Protein AF-A0AAW0IYK3-F1 (afdb_monomer_lite)

pLDDT: mean 97.3, std 1.27, range [91.81, 98.56]

Foldseek 3Di:
DDFQDAALFFFQWAQDPPDPPRDTDTDADPNHGGGHDADPPGGHHRHRDYDDDD

Structure (mmCIF, N/CA/C/O backbone):
data_AF-A0AAW0IYK3-F1
#
_entry.id   AF-A0AAW0IYK3-F1
#
loop_
_atom_site.group_PDB
_atom_site.id
_atom_site.type_symbol
_atom_site.label_atom_id
_atom_site.label_alt_id
_atom_site.label_comp_id
_atom_site.label_asym_id
_atom_site.label_entity_id
_atom_site.label_seq_id
_atom_site.pdbx_PDB_ins_code
_atom_site.Cartn_x
_atom_site.Cartn_y
_atom_site.Cartn_z
_atom_site.occupancy
_atom_site.B_iso_or_equiv
_atom_site.auth_seq_id
_atom_site.auth_comp_id
_atom_site.auth_asym_id
_atom_site.auth_atom_id
_atom_site.pdbx_PDB_model_num
ATOM 1 N N . MET A 1 1 ? -7.643 -12.684 0.172 1.00 93.75 1 MET A N 1
ATOM 2 C CA . MET A 1 1 ? -6.586 -11.657 0.078 1.00 93.75 1 MET A CA 1
ATOM 3 C C . MET A 1 1 ? -7.233 -10.375 -0.413 1.00 93.75 1 MET A C 1
ATOM 5 O O . MET A 1 1 ? -7.920 -10.421 -1.427 1.00 93.75 1 MET A O 1
ATOM 9 N N . VAL A 1 2 ? -7.064 -9.279 0.318 1.00 97.56 2 VAL A N 1
ATOM 10 C CA . VAL A 1 2 ? -7.446 -7.928 -0.104 1.00 97.56 2 VAL A CA 1
ATOM 11 C C . VAL A 1 2 ? -6.270 -7.363 -0.890 1.00 97.56 2 VAL A C 1
ATOM 13 O O . VAL A 1 2 ? -5.164 -7.286 -0.363 1.00 97.56 2 VAL A O 1
ATOM 16 N N . VAL A 1 3 ? -6.481 -7.041 -2.165 1.00 98.19 3 VAL A N 1
ATOM 17 C CA . VAL A 1 3 ? -5.433 -6.465 -3.017 1.00 98.19 3 VAL A CA 1
ATOM 18 C C . VAL A 1 3 ? -5.383 -4.962 -2.777 1.00 98.19 3 VAL A C 1
ATOM 20 O O . VAL A 1 3 ? -6.387 -4.279 -2.955 1.00 98.19 3 VAL A O 1
ATOM 23 N N . GLU A 1 4 ? -4.212 -4.458 -2.404 1.00 98.56 4 GLU A N 1
ATOM 24 C CA . GLU A 1 4 ? -3.974 -3.032 -2.172 1.00 98.56 4 GLU A CA 1
ATOM 25 C C . GLU A 1 4 ? -3.330 -2.390 -3.404 1.00 98.56 4 GLU A C 1
ATOM 27 O O . GLU A 1 4 ? -3.742 -1.318 -3.843 1.00 98.56 4 GLU A O 1
ATOM 32 N N . ILE A 1 5 ? -2.337 -3.061 -3.997 1.00 98.38 5 ILE A N 1
ATOM 33 C CA . ILE A 1 5 ? -1.507 -2.501 -5.064 1.00 98.38 5 ILE A CA 1
ATOM 34 C C . ILE A 1 5 ? -1.492 -3.455 -6.264 1.00 98.38 5 ILE A C 1
ATOM 36 O O . ILE A 1 5 ? -0.971 -4.573 -6.166 1.00 98.38 5 ILE A O 1
ATOM 40 N N . PRO A 1 6 ? -2.035 -3.039 -7.422 1.00 98.56 6 PRO A N 1
ATOM 41 C CA . PRO A 1 6 ? -1.971 -3.837 -8.639 1.00 98.56 6 PRO A CA 1
ATOM 42 C C . PRO A 1 6 ? -0.536 -4.009 -9.144 1.00 98.56 6 PRO A C 1
ATOM 44 O O . PRO A 1 6 ? 0.303 -3.107 -9.023 1.00 98.56 6 PRO A O 1
ATOM 47 N N . ARG A 1 7 ? -0.264 -5.143 -9.795 1.00 98.19 7 ARG A N 1
ATOM 48 C CA . ARG A 1 7 ? 1.030 -5.404 -10.435 1.00 98.19 7 ARG A CA 1
ATOM 49 C C . ARG A 1 7 ? 1.439 -4.271 -11.390 1.00 98.19 7 ARG A C 1
ATOM 51 O O . ARG A 1 7 ? 0.633 -3.765 -12.166 1.00 98.19 7 ARG A O 1
ATOM 58 N N . TRP A 1 8 ? 2.726 -3.935 -11.364 1.00 97.81 8 TRP A N 1
ATOM 59 C CA . TRP A 1 8 ? 3.407 -2.904 -12.153 1.00 97.81 8 TRP A CA 1
ATOM 60 C C . TRP A 1 8 ? 2.931 -1.469 -11.912 1.00 97.81 8 TRP A C 1
ATOM 62 O O . TRP A 1 8 ? 3.156 -0.593 -12.755 1.00 97.81 8 TRP A O 1
ATOM 72 N N . THR A 1 9 ? 2.316 -1.218 -10.755 1.00 98.19 9 THR A N 1
ATOM 73 C CA . THR A 1 9 ? 1.977 0.127 -10.277 1.00 98.19 9 THR A CA 1
ATOM 74 C C . THR A 1 9 ? 2.926 0.574 -9.159 1.00 98.19 9 THR A C 1
ATOM 76 O O . THR A 1 9 ? 3.599 -0.243 -8.525 1.00 98.19 9 THR A O 1
ATOM 79 N N . ASN A 1 10 ? 3.030 1.892 -8.956 1.00 98.19 10 ASN A N 1
ATOM 80 C CA . ASN A 1 10 ? 3.991 2.512 -8.035 1.00 98.19 10 ASN A CA 1
ATOM 81 C C . ASN A 1 10 ? 3.337 3.190 -6.826 1.00 98.19 10 ASN A C 1
ATOM 83 O O . ASN A 1 10 ? 4.035 3.470 -5.852 1.00 98.19 10 ASN A O 1
ATOM 87 N N . ALA A 1 11 ? 2.041 3.505 -6.890 1.00 98.25 11 ALA A N 1
ATOM 88 C CA . ALA A 1 11 ? 1.336 4.151 -5.789 1.00 98.25 11 ALA A CA 1
ATOM 89 C C . ALA A 1 11 ? 1.296 3.194 -4.594 1.00 98.25 11 ALA A C 1
ATOM 91 O O . ALA A 1 11 ? 0.817 2.066 -4.718 1.00 98.25 11 ALA A O 1
ATOM 92 N N . LYS A 1 12 ? 1.829 3.628 -3.447 1.00 98.19 12 LYS A N 1
ATOM 93 C CA . LYS A 1 12 ? 1.790 2.815 -2.232 1.00 98.19 12 LYS A CA 1
ATOM 94 C C . LYS A 1 12 ? 0.418 2.970 -1.584 1.00 98.19 12 LYS A C 1
ATOM 96 O O . LYS A 1 12 ? 0.209 3.903 -0.817 1.00 98.19 12 LYS A O 1
ATOM 101 N N . MET A 1 13 ? -0.499 2.087 -1.953 1.00 98.31 13 MET A N 1
ATOM 102 C CA . MET A 1 13 ? -1.810 1.954 -1.322 1.00 98.31 13 MET A CA 1
ATOM 103 C C . MET A 1 13 ? -1.708 1.004 -0.130 1.00 98.31 13 MET A C 1
ATOM 105 O O . MET A 1 13 ? -0.980 0.016 -0.206 1.00 98.31 13 MET A O 1
ATOM 109 N N 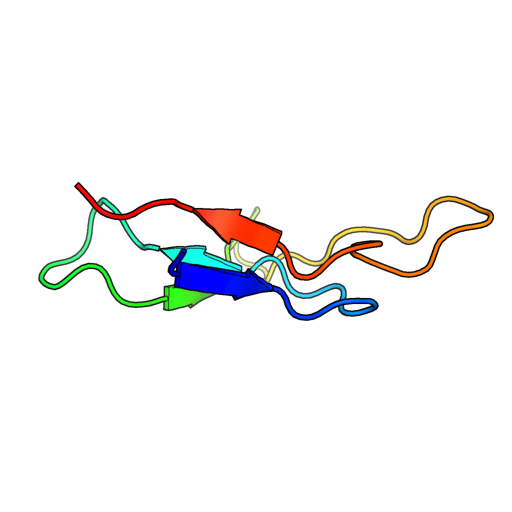. GLU A 1 14 ? -2.434 1.291 0.942 1.00 97.69 14 GLU A N 1
ATOM 110 C CA . GLU A 1 14 ? -2.498 0.441 2.131 1.00 97.69 14 GLU A CA 1
ATOM 111 C C . GLU A 1 14 ? -3.851 0.576 2.835 1.00 97.69 14 GLU A C 1
ATOM 113 O O . GLU A 1 14 ? -4.522 1.609 2.736 1.00 97.69 14 GLU A O 1
ATOM 118 N N . ILE A 1 15 ? -4.258 -0.479 3.536 1.00 98.19 15 ILE A N 1
ATOM 119 C CA . ILE A 1 15 ? -5.391 -0.457 4.460 1.00 98.19 15 ILE A CA 1
ATOM 120 C C . ILE A 1 15 ? -5.065 0.497 5.622 1.00 98.19 15 ILE A C 1
ATOM 122 O O . ILE A 1 15 ? -4.090 0.300 6.348 1.00 98.19 15 ILE A O 1
ATOM 126 N N . ALA A 1 16 ? -5.893 1.522 5.829 1.00 97.69 16 ALA A N 1
ATOM 127 C CA . ALA A 1 16 ? -5.720 2.479 6.917 1.00 97.69 16 ALA A CA 1
ATOM 128 C C . ALA A 1 16 ? -6.127 1.858 8.264 1.00 97.69 16 ALA A C 1
ATOM 130 O O . ALA A 1 16 ? -7.306 1.794 8.606 1.00 97.69 16 ALA A O 1
ATOM 131 N N . THR A 1 17 ? -5.161 1.401 9.058 1.00 95.69 17 THR A N 1
ATOM 132 C CA . THR A 1 17 ? -5.417 0.757 10.362 1.00 95.69 17 THR A CA 1
ATOM 133 C C . THR A 1 17 ? -5.939 1.719 11.432 1.00 95.69 17 THR A C 1
ATOM 135 O O . THR A 1 17 ? -6.604 1.286 12.368 1.00 95.69 17 THR A O 1
ATOM 138 N N . GLU A 1 18 ? -5.663 3.015 11.284 1.00 96.06 18 GLU A N 1
ATOM 139 C CA . GLU A 1 18 ? -6.008 4.067 12.252 1.00 96.06 18 GLU A CA 1
ATOM 140 C C . GLU A 1 18 ? -7.358 4.747 11.967 1.00 96.06 18 GLU A C 1
ATOM 142 O O . GLU A 1 18 ? -7.838 5.536 12.780 1.00 96.06 1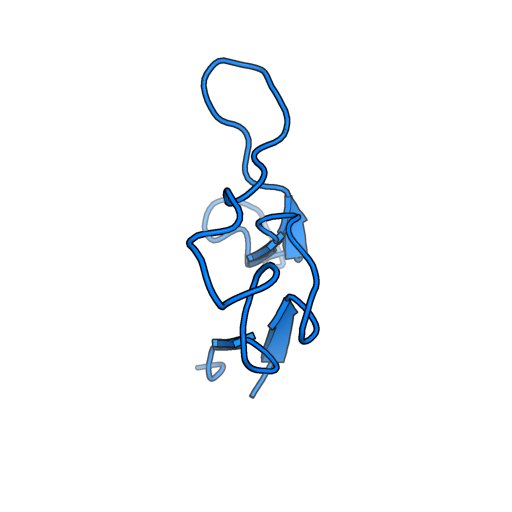8 GLU A O 1
ATOM 147 N N . GLU A 1 19 ? -7.986 4.457 10.823 1.00 95.69 19 GLU A N 1
ATOM 148 C CA . GLU A 1 19 ? -9.265 5.047 10.423 1.00 95.69 19 GLU A CA 1
ATOM 149 C C . GLU A 1 19 ? -10.420 4.046 10.574 1.00 95.69 19 GLU A C 1
ATOM 151 O O . GLU A 1 19 ? -10.250 2.848 10.312 1.00 95.69 19 GLU A O 1
ATOM 156 N N . PRO A 1 20 ? -11.622 4.511 10.965 1.00 97.44 20 PRO A N 1
ATOM 157 C CA . PRO A 1 20 ? -12.788 3.645 11.046 1.00 97.44 20 PRO A CA 1
ATOM 158 C C . PRO A 1 20 ? -13.096 3.027 9.679 1.00 97.44 20 PRO A C 1
ATOM 160 O O . PRO A 1 20 ? -13.005 3.693 8.650 1.00 97.44 20 PRO A O 1
ATOM 163 N N . LEU A 1 21 ? -13.495 1.750 9.687 1.00 96.81 21 LEU A N 1
ATOM 164 C CA . LEU A 1 21 ? -13.798 0.944 8.492 1.00 96.81 21 LEU A CA 1
ATOM 165 C C . LEU A 1 21 ? -12.593 0.637 7.587 1.00 96.81 21 LEU A C 1
ATOM 167 O O . LEU A 1 21 ? -12.780 0.056 6.521 1.00 96.81 21 LEU A O 1
ATOM 171 N N . ASN A 1 22 ? -11.379 0.986 8.017 1.00 97.81 22 ASN A N 1
ATOM 172 C CA . ASN A 1 22 ? -10.120 0.625 7.373 1.00 97.81 22 ASN A CA 1
ATOM 173 C C . ASN A 1 22 ? -10.101 0.819 5.840 1.00 97.81 22 ASN A C 1
ATOM 175 O O . ASN A 1 22 ? -9.852 -0.139 5.098 1.00 97.81 22 ASN A O 1
ATOM 179 N N . PRO A 1 23 ? -10.371 2.039 5.332 1.00 98.06 23 PRO A N 1
ATOM 180 C CA . PRO A 1 23 ? -10.346 2.297 3.899 1.00 98.06 23 PRO A CA 1
ATOM 181 C C . PRO A 1 23 ? -8.942 2.074 3.324 1.00 98.06 23 PRO A C 1
ATOM 183 O O . PRO A 1 23 ? -7.933 2.326 3.982 1.00 98.06 23 PRO A O 1
ATOM 186 N N . ILE A 1 24 ? -8.866 1.648 2.063 1.00 98.06 24 ILE A N 1
ATOM 187 C CA . ILE A 1 24 ? -7.596 1.610 1.331 1.00 98.06 24 ILE A CA 1
ATOM 188 C C . ILE A 1 24 ? -7.274 3.033 0.871 1.00 98.06 24 ILE A C 1
ATOM 190 O O . ILE A 1 24 ? -8.024 3.616 0.083 1.00 98.06 24 ILE A O 1
ATOM 194 N N . LYS A 1 25 ? -6.153 3.587 1.334 1.00 97.31 25 LYS A N 1
ATOM 195 C CA . LYS A 1 25 ? -5.693 4.934 0.968 1.00 97.31 25 LYS A CA 1
ATOM 196 C C . LYS A 1 25 ? -4.219 4.935 0.581 1.00 97.31 25 LYS A C 1
ATOM 198 O O . LYS A 1 25 ? -3.484 3.998 0.877 1.00 97.31 25 LYS A O 1
ATOM 203 N N . GLN A 1 26 ? -3.785 5.984 -0.111 1.00 97.88 26 GLN A N 1
ATOM 204 C CA . GLN A 1 26 ? -2.375 6.135 -0.455 1.00 97.88 26 GLN A CA 1
ATOM 205 C C . GLN A 1 26 ? -1.576 6.631 0.757 1.00 97.88 26 GLN A C 1
ATOM 207 O O . GLN A 1 26 ? -1.971 7.600 1.406 1.00 97.88 26 GLN A O 1
ATOM 212 N N . ASP A 1 27 ? -0.432 5.997 1.018 1.00 97.38 27 ASP A N 1
ATOM 213 C CA . ASP A 1 27 ? 0.523 6.411 2.049 1.00 97.38 27 ASP A CA 1
ATOM 214 C C . ASP A 1 27 ? 1.054 7.827 1.747 1.00 97.38 27 ASP A C 1
ATOM 216 O O . ASP A 1 27 ? 1.355 8.182 0.596 1.00 97.38 27 ASP A O 1
ATOM 220 N N . VAL A 1 28 ? 1.194 8.640 2.792 1.00 96.94 28 VAL A N 1
ATOM 221 C CA . VAL A 1 28 ? 1.704 10.010 2.725 1.00 96.94 28 VAL A CA 1
ATOM 222 C C . VAL A 1 28 ? 3.000 10.083 3.514 1.00 96.94 28 VAL A C 1
ATOM 224 O O . VAL A 1 28 ? 3.022 9.953 4.735 1.00 96.94 28 VAL A O 1
ATOM 227 N N . LYS A 1 29 ? 4.100 10.383 2.821 1.00 95.50 29 LYS A N 1
ATOM 228 C CA . LYS A 1 29 ? 5.412 10.580 3.442 1.00 95.50 29 LYS A CA 1
ATOM 229 C C . LYS A 1 29 ? 5.849 12.026 3.262 1.00 95.50 29 LYS A C 1
ATOM 231 O O . LYS A 1 29 ? 5.899 12.528 2.142 1.00 95.50 29 LYS A O 1
ATOM 236 N N . SER A 1 30 ? 6.170 12.698 4.367 1.00 95.06 30 SER A N 1
ATOM 237 C CA . SER A 1 30 ? 6.607 14.105 4.361 1.00 95.06 30 SER A CA 1
ATOM 238 C C . SER A 1 30 ? 5.606 15.044 3.664 1.00 95.06 30 SER A C 1
ATOM 240 O O . SER A 1 30 ? 5.994 15.917 2.891 1.00 95.06 30 SER A O 1
ATOM 242 N N . GLY A 1 31 ? 4.306 14.822 3.897 1.00 95.25 31 GLY A N 1
ATOM 243 C CA . GLY A 1 31 ? 3.219 15.625 3.324 1.00 95.25 31 GLY A CA 1
ATOM 244 C C . GLY A 1 31 ? 2.964 15.406 1.828 1.00 95.25 31 GLY A C 1
ATOM 245 O O 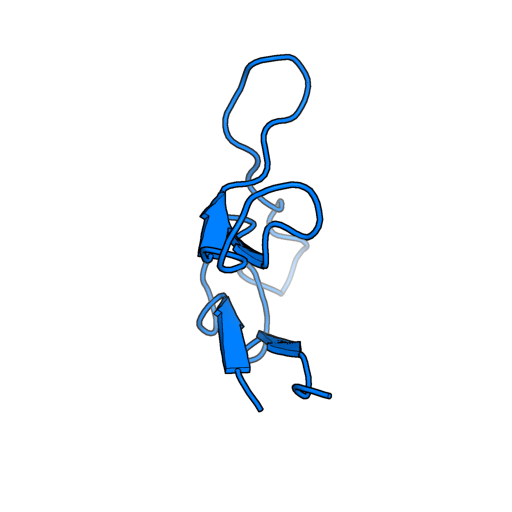. GLY A 1 31 ? 2.158 16.123 1.243 1.00 95.25 31 GLY A O 1
ATOM 246 N N . LYS A 1 32 ? 3.633 14.436 1.190 1.00 96.50 32 LYS A N 1
ATOM 247 C CA . LYS A 1 32 ? 3.452 14.101 -0.229 1.00 96.50 32 LYS A CA 1
ATOM 248 C C . LYS A 1 32 ? 3.003 12.653 -0.396 1.00 96.50 32 LYS A C 1
ATOM 250 O O . LYS A 1 32 ? 3.404 11.778 0.371 1.00 96.50 32 LYS A O 1
ATOM 255 N N . LEU A 1 33 ? 2.205 12.408 -1.434 1.00 97.44 33 LEU A N 1
ATOM 256 C CA . LEU A 1 33 ? 1.796 11.063 -1.835 1.00 97.44 33 LEU A CA 1
ATOM 257 C C . LEU A 1 33 ? 3.030 10.206 -2.127 1.00 97.44 33 LEU A C 1
ATOM 259 O O . LEU A 1 33 ? 3.929 10.616 -2.871 1.00 97.44 33 LEU A O 1
ATOM 263 N N . ARG A 1 34 ? 3.085 9.016 -1.529 1.00 98.00 34 ARG A N 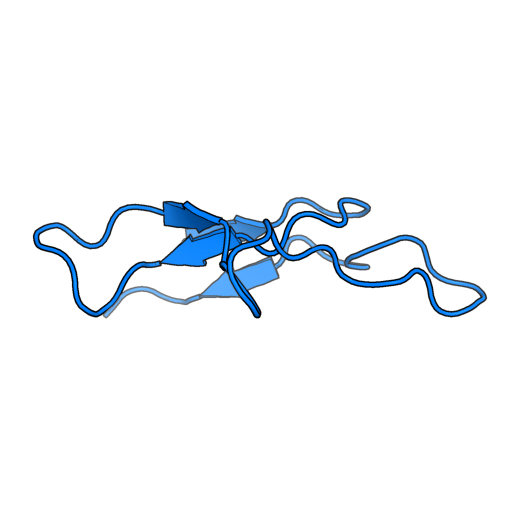1
ATOM 264 C CA . ARG A 1 34 ? 4.234 8.126 -1.655 1.00 98.00 34 ARG A CA 1
ATOM 265 C C . ARG A 1 34 ? 4.116 7.242 -2.891 1.00 98.00 34 ARG A C 1
ATOM 267 O O . ARG A 1 34 ? 3.112 6.561 -3.112 1.00 98.00 34 ARG A O 1
ATOM 274 N N . PHE A 1 35 ? 5.208 7.198 -3.646 1.00 97.88 35 PHE A N 1
ATOM 275 C CA . PHE A 1 35 ? 5.407 6.290 -4.767 1.00 97.88 35 PHE A CA 1
ATOM 276 C C . PHE A 1 35 ? 6.667 5.462 -4.535 1.00 97.88 35 PHE A C 1
ATOM 278 O O . PHE A 1 35 ? 7.686 5.979 -4.070 1.00 97.88 35 PHE A O 1
ATOM 285 N N . ILE A 1 36 ? 6.596 4.171 -4.839 1.00 97.12 36 ILE A N 1
ATOM 286 C CA . ILE A 1 36 ? 7.750 3.276 -4.771 1.00 97.12 36 ILE A CA 1
ATOM 287 C C . ILE A 1 36 ? 8.609 3.482 -6.024 1.00 97.12 36 ILE A C 1
ATOM 289 O O . ILE A 1 36 ? 8.057 3.517 -7.129 1.00 97.12 36 ILE A O 1
ATOM 293 N N . PRO A 1 37 ? 9.939 3.636 -5.883 1.00 97.12 37 PRO A N 1
ATOM 294 C CA . PRO A 1 37 ? 10.826 3.780 -7.028 1.00 97.12 37 PRO A CA 1
ATOM 295 C C . PRO A 1 37 ? 10.893 2.487 -7.846 1.00 97.12 37 PRO A C 1
ATOM 297 O O . PRO A 1 37 ? 10.746 1.386 -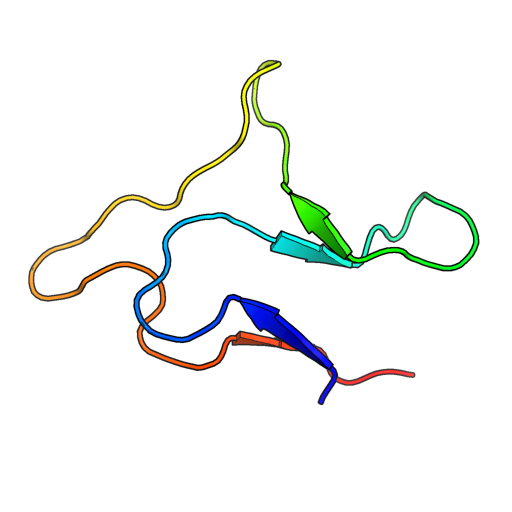7.320 1.00 97.12 37 PRO A O 1
ATOM 300 N N . ASN A 1 38 ? 11.171 2.621 -9.139 1.00 98.00 38 ASN A N 1
ATOM 301 C CA . ASN A 1 38 ? 11.537 1.479 -9.968 1.00 98.00 38 ASN A CA 1
ATOM 302 C C . ASN A 1 38 ? 12.994 1.107 -9.678 1.00 98.00 38 ASN A C 1
ATOM 304 O O . ASN A 1 38 ? 13.875 1.961 -9.773 1.00 98.00 38 ASN A O 1
ATOM 308 N N . ILE A 1 39 ? 13.243 -0.156 -9.341 1.00 97.62 39 ILE A N 1
ATOM 309 C CA . ILE A 1 39 ? 14.590 -0.697 -9.143 1.00 97.62 39 ILE A CA 1
ATOM 310 C C . ILE A 1 39 ? 14.850 -1.648 -10.303 1.00 97.62 39 ILE A C 1
ATOM 312 O O . ILE A 1 39 ? 14.147 -2.647 -10.436 1.00 97.62 39 ILE A O 1
ATOM 316 N N . PHE A 1 40 ? 15.823 -1.325 -11.158 1.00 95.75 40 PHE A N 1
ATOM 317 C CA . PHE A 1 40 ? 16.133 -2.121 -12.347 1.00 95.75 40 PHE A CA 1
ATOM 318 C C . PH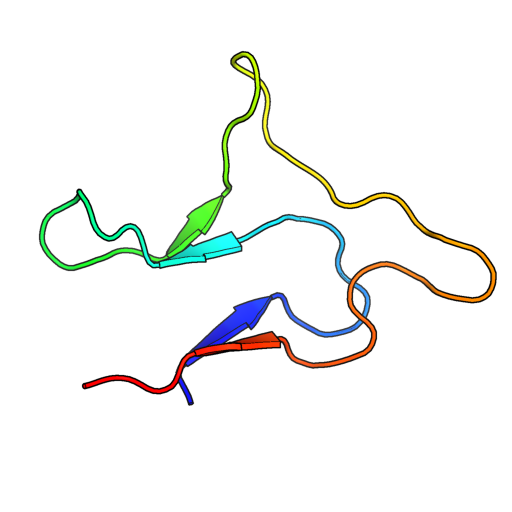E A 1 40 ? 16.389 -3.597 -11.973 1.00 95.75 40 PHE A C 1
ATOM 320 O O . PHE A 1 40 ? 17.156 -3.837 -11.039 1.00 95.75 40 PHE A O 1
ATOM 327 N N . PRO A 1 41 ? 15.776 -4.578 -12.675 1.00 96.38 41 PRO A N 1
ATOM 328 C CA . PRO A 1 41 ? 15.008 -4.473 -13.930 1.00 96.38 41 PRO A CA 1
ATOM 329 C C . PRO A 1 41 ? 13.478 -4.347 -13.758 1.00 96.38 41 PRO A C 1
ATOM 331 O O . PRO A 1 41 ? 12.718 -4.606 -14.691 1.00 96.38 41 PRO A O 1
ATOM 334 N N . HIS A 1 42 ? 12.996 -3.990 -12.570 1.00 97.94 42 HIS A N 1
ATOM 335 C CA . HIS A 1 42 ? 11.582 -4.058 -12.207 1.00 97.94 42 HIS A CA 1
ATOM 336 C C . HIS A 1 42 ? 10.854 -2.711 -12.319 1.00 97.94 42 HIS A C 1
ATOM 338 O O . HIS A 1 42 ? 11.416 -1.639 -12.085 1.00 97.94 42 HIS A O 1
ATOM 344 N N . LYS A 1 43 ? 9.556 -2.786 -12.636 1.00 97.44 43 LYS A N 1
ATOM 345 C CA . LYS A 1 43 ? 8.620 -1.656 -12.640 1.00 97.44 43 LYS A CA 1
ATOM 346 C C . LYS A 1 43 ? 7.619 -1.823 -11.501 1.00 97.44 43 LYS A C 1
ATOM 348 O O . LYS A 1 43 ? 6.822 -2.759 -11.535 1.00 97.44 43 LYS A O 1
ATOM 353 N N . GLY A 1 44 ? 7.633 -0.893 -10.549 1.00 97.44 44 GLY A N 1
ATOM 354 C CA . GLY A 1 44 ? 6.716 -0.862 -9.413 1.00 97.44 44 GLY A CA 1
ATOM 355 C C . GLY A 1 44 ? 6.682 -2.182 -8.643 1.00 97.44 44 GLY A C 1
ATOM 356 O O . GLY A 1 44 ? 7.694 -2.874 -8.520 1.00 97.44 44 GLY A O 1
ATOM 357 N N . TYR A 1 45 ? 5.502 -2.550 -8.154 1.00 97.94 45 TYR A N 1
ATOM 358 C CA . TYR A 1 45 ? 5.285 -3.858 -7.540 1.00 97.94 45 TYR A CA 1
ATOM 359 C C . TYR A 1 45 ? 5.268 -4.973 -8.591 1.00 97.94 45 TYR A C 1
ATOM 361 O O . TYR A 1 45 ? 4.508 -4.928 -9.552 1.00 97.94 45 TYR A O 1
ATOM 369 N N . MET A 1 46 ? 6.067 -6.024 -8.401 1.00 97.44 46 MET A N 1
ATOM 370 C CA . MET A 1 46 ? 6.141 -7.150 -9.347 1.00 97.44 46 MET A CA 1
ATOM 371 C C . MET A 1 46 ? 4.922 -8.087 -9.297 1.00 97.44 46 MET A C 1
ATOM 373 O O . MET A 1 46 ? 4.723 -8.887 -10.212 1.00 97.44 46 MET A O 1
ATOM 377 N N . TRP A 1 47 ? 4.082 -7.964 -8.268 1.00 98.25 47 TRP A N 1
ATOM 378 C CA . TRP A 1 47 ? 2.915 -8.811 -8.015 1.00 98.25 47 TRP A CA 1
ATOM 379 C C . TRP A 1 47 ? 1.677 -7.964 -7.727 1.00 98.25 47 TRP A C 1
ATOM 381 O O . TRP A 1 47 ? 1.790 -6.771 -7.453 1.00 98.25 47 TRP A O 1
ATOM 391 N N . ASN A 1 48 ? 0.504 -8.599 -7.741 1.00 98.31 48 ASN A N 1
ATOM 392 C CA . ASN A 1 48 ? -0.651 -8.039 -7.045 1.00 98.31 48 ASN A CA 1
ATOM 393 C C . ASN A 1 48 ? -0.365 -8.155 -5.545 1.00 98.31 48 ASN A C 1
ATOM 395 O O . ASN A 1 48 ? -0.271 -9.265 -5.022 1.00 98.31 48 ASN A O 1
ATOM 399 N N . TYR A 1 49 ? -0.146 -7.019 -4.895 1.00 98.44 49 TYR A N 1
ATOM 400 C CA . TYR A 1 49 ? 0.302 -6.936 -3.510 1.00 98.44 49 TYR A CA 1
ATOM 401 C C . TYR A 1 49 ? -0.856 -6.518 -2.601 1.00 98.44 49 TYR A C 1
ATOM 403 O O . TYR A 1 49 ? -1.723 -5.742 -3.005 1.00 98.44 49 TYR A O 1
ATOM 411 N N . GLY A 1 50 ? -0.889 -7.055 -1.385 1.00 97.88 50 GLY A N 1
ATOM 412 C CA . GLY A 1 50 ? -1.933 -6.772 -0.408 1.00 97.88 50 GLY A CA 1
ATOM 413 C C . GLY A 1 50 ? -1.837 -7.675 0.819 1.00 97.88 50 GLY A C 1
ATOM 414 O O . GLY A 1 50 ? -0.806 -8.314 1.035 1.00 97.88 50 GLY A O 1
ATOM 415 N N . ALA A 1 51 ? -2.925 -7.770 1.583 1.00 98.00 51 ALA A N 1
ATOM 416 C CA . ALA A 1 51 ? -2.966 -8.452 2.877 1.00 98.00 51 ALA A CA 1
ATOM 417 C C . ALA A 1 51 ? -4.074 -9.521 2.962 1.00 98.00 51 ALA A C 1
ATOM 419 O O . ALA A 1 51 ? -5.044 -9.521 2.195 1.00 98.00 51 ALA A O 1
ATOM 420 N N . PHE A 1 52 ? -3.948 -10.461 3.901 1.00 98.06 52 PHE A N 1
ATOM 421 C CA . PHE A 1 52 ? -5.068 -11.316 4.301 1.00 98.06 52 PHE A CA 1
ATOM 422 C C . PHE A 1 52 ? -5.909 -10.585 5.357 1.00 98.06 52 PHE A C 1
ATOM 424 O O . PHE A 1 52 ? -5.324 -9.980 6.248 1.00 98.06 52 PHE A O 1
ATOM 431 N N . PRO A 1 53 ? -7.249 -10.580 5.240 1.00 96.94 53 PRO A N 1
ATOM 432 C CA . PRO A 1 53 ? -8.109 -10.021 6.277 1.00 96.94 53 PRO A CA 1
ATOM 433 C C . PRO A 1 53 ? -8.257 -11.000 7.455 1.00 96.94 53 PRO A C 1
ATOM 435 O O . PRO A 1 53 ? -8.174 -12.211 7.235 1.00 96.94 53 PRO A O 1
ATOM 438 N N . GLN A 1 54 ? -8.607 -10.452 8.629 1.00 91.81 54 GLN A N 1
ATOM 439 C CA . GLN A 1 54 ? -8.650 -11.119 9.951 1.00 91.81 54 GLN A CA 1
ATOM 440 C C . GLN A 1 54 ? -7.267 -11.486 10.508 1.00 91.81 54 GLN A C 1
ATOM 442 O O . GLN A 1 54 ? -7.239 -11.994 11.649 1.00 91.81 54 GLN A O 1
#

Radius of gyration: 12.01 Å; chains: 1; bounding box: 30×27×26 Å

InterPro domains:
  IPR008162 Inorganic pyrophosphatase [PF00719] (1-54)
  IPR008162 Inorganic pyrophosphatase [PTHR10286] (1-54)
  IPR036649 Inorganic pyrophosphatase superfamily [G3DSA:3.90.80.10] (1-54)
  IPR036649 Inorganic pyrophosphatase superfamily [SSF50324] (1-54)

Secondary structure (DSSP, 8-state):
-EEEE-TT--B-EEE-TTSTT--EEE-EETTEE-BPPP-TT--S-SS-EEE---

Organism: Myodes glareolus (NCBI:txid447135)

Sequence (54 aa):
MVVEIPRWTNAKMEIATEEPLNPIKQDVKSGKLRFIPNIFPHKGYMWNYGAFPQ